Protein AF-A0A4V1IQ72-F1 (afdb_monomer)

Nearest PDB structures (foldseek):
  7u8g-assembly1_B  TM=9.379E-01  e=2.576E-06  Homo sapiens

Solvent-accessible surface area (backbone atoms only — not comparable to full-atom values): 5774 Å² total; per-residue (Å²): 135,78,42,58,70,56,21,44,53,36,32,38,54,15,14,52,39,19,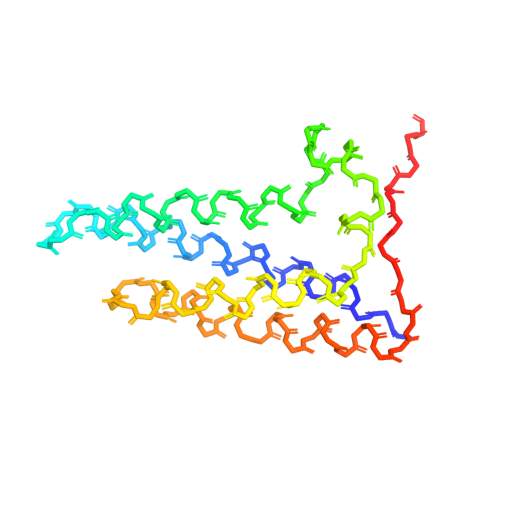26,56,18,9,60,59,31,51,80,43,92,66,36,66,61,9,55,50,31,31,53,47,11,52,48,46,35,41,67,64,43,87,40,72,80,52,59,69,51,51,72,61,67,28,35,32,60,55,52,19,52,52,40,57,56,49,31,64,68,27,62,80,39,81,62,17,34,67,17,24,55,40,29,49,56,18,24,52,36,27,43,52,22,37,74,71,68,54,68,66,73,80,81,76,86,124

pLDDT: mean 83.67, std 11.12, range [42.81, 93.75]

InterPro domains:
  IPR007732 Cytochrome b558 alpha-subunit [PF05038] (56-110)
  IPR007732 Cytochrome b558 alpha-subunit [PTHR15168] (56-111)

Secondary structure (DSSP, 8-state):
--SHHHHHHHHHHHHHHHHHHHHHHTTSS-HHHHHHHHHHHHHHHHHHTT-HHHHTTTHHHH-HHHHHHHHHHHHHHHTTSHHHHHHHHHHHHHHHHHHHHHHTT----PPP--

Organism: NCBI:txid388810

Structure (mmCIF, N/CA/C/O backbone):
data_AF-A0A4V1IQ72-F1
#
_entry.id   AF-A0A4V1IQ72-F1
#
loop_
_atom_site.group_PDB
_atom_site.id
_atom_site.type_symbol
_atom_site.label_atom_id
_atom_site.label_alt_id
_atom_site.label_comp_id
_atom_site.label_asym_id
_atom_site.label_entity_id
_atom_site.label_seq_id
_atom_site.pdbx_PDB_ins_code
_atom_site.Cartn_x
_atom_site.Cartn_y
_atom_site.Cartn_z
_atom_site.occupancy
_atom_site.B_iso_or_equiv
_atom_site.auth_seq_id
_atom_site.auth_comp_id
_atom_site.auth_asym_id
_atom_site.auth_atom_id
_atom_site.pdbx_PDB_model_num
ATOM 1 N N . PHE A 1 1 ? -3.064 -2.206 23.960 1.00 67.25 1 PHE A N 1
ATOM 2 C CA . PHE A 1 1 ? -1.869 -2.124 23.103 1.00 67.25 1 PHE A CA 1
ATOM 3 C C . PHE A 1 1 ? -2.422 -2.071 21.713 1.00 67.25 1 PHE A C 1
ATOM 5 O O . PHE A 1 1 ? -3.076 -3.033 21.326 1.00 67.25 1 PHE A O 1
ATOM 12 N N . ASP A 1 2 ? -2.230 -0.944 21.051 1.00 83.38 2 ASP A N 1
ATOM 13 C CA . ASP A 1 2 ? -2.908 -0.665 19.795 1.00 83.38 2 ASP A CA 1
ATOM 14 C C . ASP A 1 2 ? -1.957 -1.079 18.675 1.00 83.38 2 ASP A C 1
ATOM 16 O O . ASP A 1 2 ? -0.797 -0.658 18.641 1.00 83.38 2 ASP A O 1
ATOM 20 N N . TRP A 1 3 ? -2.414 -1.978 17.811 1.00 84.81 3 TRP A N 1
ATOM 21 C CA . TRP A 1 3 ? -1.611 -2.527 16.716 1.00 84.81 3 TRP A CA 1
ATOM 22 C C . TRP A 1 3 ? -1.687 -1.639 15.473 1.00 84.81 3 TRP A C 1
ATOM 24 O O . TRP A 1 3 ? -0.758 -1.626 14.663 1.00 84.81 3 TRP A O 1
ATOM 34 N N . GLU A 1 4 ? -2.764 -0.860 15.363 1.00 83.94 4 GLU A N 1
ATOM 35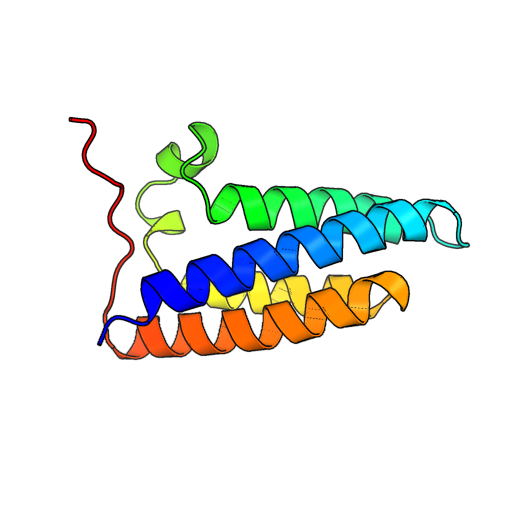 C CA . GLU A 1 4 ? -3.047 0.083 14.280 1.00 83.94 4 GLU A CA 1
ATOM 36 C C . GLU A 1 4 ? -1.893 1.059 13.962 1.00 83.94 4 GLU A C 1
ATOM 38 O O . GLU A 1 4 ? -1.469 1.091 12.801 1.00 83.94 4 GLU A O 1
ATOM 43 N N . PRO A 1 5 ? -1.285 1.782 14.928 1.00 87.38 5 PRO A N 1
ATOM 44 C CA . PRO A 1 5 ? -0.239 2.755 14.607 1.00 87.38 5 PRO A CA 1
ATOM 45 C C . PRO A 1 5 ? 1.024 2.091 14.054 1.00 87.38 5 PRO A C 1
ATOM 47 O O . PRO A 1 5 ? 1.703 2.637 13.181 1.00 87.38 5 PRO A O 1
ATOM 50 N N . TRP A 1 6 ? 1.335 0.895 14.559 1.00 87.69 6 TRP A N 1
ATOM 51 C CA . TRP A 1 6 ? 2.503 0.136 14.136 1.00 87.69 6 TRP A CA 1
ATOM 52 C C . TRP A 1 6 ? 2.311 -0.418 12.724 1.00 87.69 6 TRP A C 1
ATOM 54 O O . TRP A 1 6 ? 3.193 -0.258 11.878 1.00 87.69 6 TRP A O 1
ATOM 64 N N . ALA A 1 7 ? 1.133 -0.982 12.444 1.00 89.50 7 ALA A N 1
ATOM 65 C CA . ALA A 1 7 ? 0.764 -1.470 11.120 1.00 89.50 7 ALA A CA 1
ATOM 66 C C . ALA A 1 7 ? 0.808 -0.346 10.066 1.00 89.50 7 ALA A C 1
ATOM 68 O O . ALA A 1 7 ? 1.425 -0.527 9.014 1.00 89.50 7 ALA A O 1
ATOM 69 N N . ASN A 1 8 ? 0.281 0.844 10.390 1.00 88.50 8 ASN A N 1
ATOM 70 C CA . ASN A 1 8 ? 0.325 2.016 9.501 1.00 88.50 8 ASN A CA 1
ATOM 71 C C . ASN A 1 8 ? 1.760 2.404 9.138 1.00 88.50 8 ASN A C 1
ATOM 73 O O . ASN A 1 8 ? 2.070 2.674 7.975 1.00 88.50 8 ASN A O 1
ATOM 77 N N . GLN A 1 9 ? 2.664 2.433 10.118 1.00 89.75 9 GLN A N 1
ATOM 78 C CA . GLN A 1 9 ? 4.046 2.823 9.860 1.00 89.75 9 GLN A CA 1
ATOM 79 C C . GLN A 1 9 ? 4.797 1.774 9.034 1.00 89.75 9 GLN A C 1
ATOM 81 O O . GLN A 1 9 ? 5.572 2.130 8.144 1.00 89.75 9 GLN A O 1
ATOM 86 N N . GLN A 1 10 ? 4.539 0.488 9.276 1.00 91.19 10 GLN A N 1
ATOM 87 C CA . GLN A 1 10 ? 5.106 -0.589 8.468 1.00 91.19 10 GLN A CA 1
ATOM 88 C C . GLN A 1 10 ? 4.614 -0.552 7.022 1.00 91.19 10 GLN A C 1
ATOM 90 O O . GLN A 1 10 ? 5.435 -0.641 6.109 1.00 91.19 10 GLN A O 1
ATOM 95 N N . ALA A 1 11 ? 3.306 -0.385 6.808 1.00 91.19 11 ALA A N 1
ATOM 96 C CA . ALA A 1 11 ? 2.724 -0.299 5.473 1.00 91.19 11 ALA A CA 1
ATOM 97 C C . ALA A 1 11 ? 3.227 0.933 4.712 1.00 91.19 11 ALA A C 1
ATOM 99 O O . ALA A 1 11 ? 3.547 0.830 3.529 1.00 91.19 11 ALA A O 1
ATOM 100 N N . TYR A 1 12 ? 3.398 2.072 5.389 1.00 91.25 12 TYR A N 1
ATOM 101 C CA . TYR A 1 12 ? 3.971 3.273 4.782 1.00 91.25 12 TYR A CA 1
ATOM 102 C C . TYR A 1 12 ? 5.420 3.055 4.320 1.00 91.25 12 TYR A C 1
ATOM 104 O O . TYR A 1 12 ? 5.762 3.347 3.172 1.00 91.25 12 TYR A O 1
ATOM 112 N N . CYS A 1 13 ? 6.267 2.484 5.183 1.00 91.94 13 CYS A N 1
ATOM 113 C CA . CYS A 1 13 ? 7.642 2.140 4.822 1.00 91.94 13 CYS A CA 1
ATOM 114 C C . CYS A 1 13 ? 7.687 1.118 3.674 1.00 91.94 13 CYS A C 1
ATOM 116 O O . CYS A 1 13 ? 8.460 1.287 2.733 1.00 91.94 13 CYS A O 1
ATOM 118 N N . ALA A 1 14 ? 6.834 0.089 3.711 1.00 92.50 14 ALA A N 1
ATOM 119 C CA . ALA A 1 14 ? 6.728 -0.904 2.644 1.00 92.50 14 ALA A CA 1
ATOM 120 C C . ALA A 1 14 ? 6.307 -0.268 1.308 1.00 92.50 14 ALA A C 1
ATOM 122 O O . ALA A 1 14 ? 6.922 -0.543 0.280 1.00 92.50 14 ALA A O 1
ATOM 123 N N . GLY A 1 15 ? 5.323 0.637 1.324 1.00 91.69 15 GLY A N 1
ATOM 124 C CA . GLY A 1 15 ? 4.879 1.386 0.147 1.00 91.69 15 GLY A CA 1
ATOM 125 C C . GLY A 1 15 ? 5.995 2.225 -0.482 1.00 91.69 15 GLY A C 1
ATOM 126 O O . GLY A 1 15 ? 6.136 2.239 -1.705 1.00 91.69 15 GLY A O 1
ATOM 127 N N . PHE A 1 16 ? 6.854 2.844 0.334 1.00 92.50 16 PHE A N 1
ATOM 128 C CA . PHE A 1 16 ? 8.036 3.565 -0.150 1.00 92.50 16 PHE A CA 1
ATOM 129 C C . PHE A 1 16 ? 9.070 2.636 -0.813 1.00 92.50 16 PHE A C 1
ATOM 131 O O . PHE A 1 16 ? 9.593 2.947 -1.888 1.00 92.50 16 PHE A O 1
ATOM 138 N N . PHE A 1 17 ? 9.342 1.470 -0.221 1.00 93.06 17 PHE A N 1
ATOM 139 C CA . PHE A 1 17 ? 10.226 0.469 -0.832 1.00 93.06 17 PHE A CA 1
ATOM 140 C C . PHE A 1 17 ? 9.668 -0.077 -2.153 1.00 93.06 17 PHE A C 1
ATOM 142 O O . PHE A 1 17 ? 10.415 -0.244 -3.114 1.00 93.06 17 PHE A O 1
ATOM 149 N N . ILE A 1 18 ? 8.355 -0.307 -2.238 1.00 93.75 18 ILE A N 1
ATOM 150 C CA . ILE A 1 18 ? 7.698 -0.734 -3.482 1.00 93.75 18 ILE A CA 1
ATOM 151 C C . ILE A 1 18 ? 7.788 0.368 -4.548 1.00 93.75 18 ILE A C 1
ATOM 153 O O . ILE A 1 18 ? 8.109 0.073 -5.697 1.00 93.75 18 ILE A O 1
ATOM 157 N N . LEU A 1 19 ? 7.573 1.635 -4.176 1.00 93.31 19 LEU A N 1
ATOM 158 C CA . LEU A 1 19 ? 7.684 2.772 -5.093 1.00 93.31 19 LEU A CA 1
ATOM 159 C C . LEU A 1 19 ? 9.097 2.888 -5.681 1.00 93.31 19 LEU A C 1
ATOM 161 O O . LEU A 1 19 ? 9.267 2.950 -6.897 1.00 93.31 19 LEU A O 1
ATOM 165 N N . THR A 1 20 ? 10.113 2.906 -4.817 1.00 93.50 20 THR A N 1
ATOM 166 C CA . THR A 1 20 ? 11.521 3.005 -5.233 1.00 93.50 20 THR A CA 1
ATOM 167 C C . THR A 1 20 ? 11.952 1.808 -6.082 1.00 93.50 20 THR A C 1
ATOM 169 O O . THR A 1 20 ? 12.573 1.993 -7.130 1.00 93.50 20 THR A O 1
ATOM 172 N N . GLY A 1 21 ? 11.546 0.592 -5.703 1.00 90.31 21 GLY A N 1
ATOM 173 C CA . GLY A 1 21 ? 11.759 -0.618 -6.499 1.00 90.31 21 GLY A CA 1
ATOM 174 C C . GLY A 1 21 ? 11.044 -0.585 -7.855 1.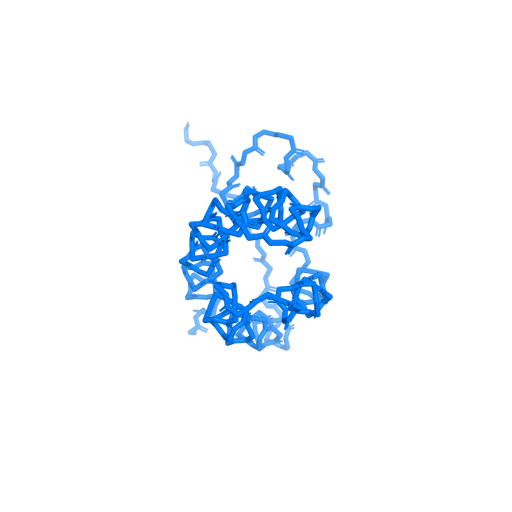00 90.31 21 GLY A C 1
ATOM 175 O O . GLY A 1 21 ? 11.597 -1.052 -8.850 1.00 90.31 21 GLY A O 1
ATOM 176 N N . GLY A 1 22 ? 9.854 0.019 -7.924 1.00 89.94 22 GLY A N 1
ATOM 177 C CA . GLY A 1 22 ? 9.095 0.227 -9.158 1.00 89.94 22 GLY A CA 1
ATOM 178 C C . GLY A 1 22 ? 9.793 1.179 -10.134 1.00 89.94 22 GLY A C 1
ATOM 179 O O . GLY A 1 22 ? 9.887 0.862 -11.318 1.00 89.94 22 GLY A O 1
ATOM 180 N N . ILE A 1 23 ? 10.362 2.287 -9.636 1.00 91.50 23 ILE A N 1
ATOM 181 C CA . ILE A 1 23 ? 11.166 3.231 -10.441 1.00 91.50 23 ILE A CA 1
ATOM 182 C C . ILE A 1 23 ? 12.367 2.517 -11.063 1.00 91.50 23 ILE A C 1
ATOM 184 O O . ILE A 1 23 ? 12.614 2.649 -12.260 1.00 91.50 23 ILE A O 1
ATOM 188 N N . ILE A 1 24 ? 13.089 1.722 -10.267 1.00 89.25 24 ILE A N 1
ATOM 189 C CA . ILE A 1 24 ? 14.218 0.923 -10.761 1.00 89.25 24 ILE A CA 1
ATOM 190 C C . ILE A 1 24 ? 1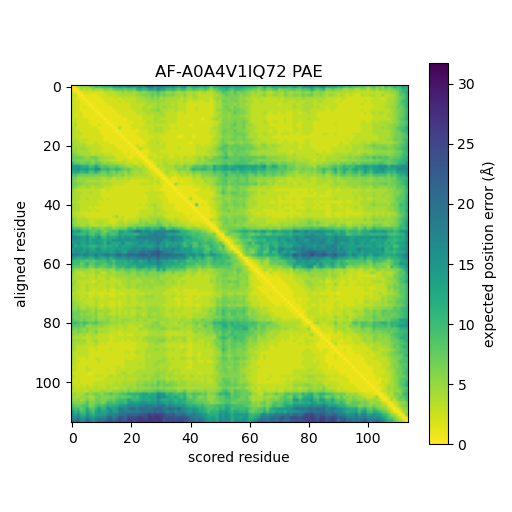3.727 -0.112 -11.784 1.00 89.25 24 ILE A C 1
ATOM 192 O O . ILE A 1 24 ? 14.355 -0.302 -12.823 1.00 89.25 24 ILE A O 1
ATOM 196 N N . GLY A 1 25 ? 12.570 -0.731 -11.539 1.00 86.31 25 GLY A N 1
ATOM 197 C CA . GLY A 1 25 ? 11.953 -1.717 -12.421 1.00 86.31 25 GLY A CA 1
ATOM 198 C C . GLY A 1 25 ? 11.604 -1.206 -13.823 1.00 86.31 25 GLY A C 1
ATOM 199 O O . GLY A 1 25 ? 11.553 -2.010 -14.751 1.00 86.31 25 GLY A O 1
ATOM 200 N N . CYS A 1 26 ? 11.438 0.106 -14.014 1.00 87.81 26 CYS A N 1
ATOM 201 C CA . CYS A 1 26 ? 11.215 0.701 -15.335 1.00 87.81 26 CYS A CA 1
ATOM 202 C C . CYS A 1 26 ? 12.434 0.603 -16.269 1.00 87.81 26 CYS A C 1
ATOM 204 O O . CYS A 1 26 ? 12.278 0.734 -17.482 1.00 87.81 26 CYS A O 1
ATOM 206 N N . PHE A 1 27 ? 13.635 0.366 -15.739 1.00 86.69 27 PHE A N 1
ATOM 207 C CA . PHE A 1 27 ? 14.860 0.226 -16.536 1.00 86.69 27 PHE A CA 1
ATOM 208 C C . PHE A 1 27 ? 15.154 -1.223 -16.965 1.00 86.69 27 PHE A C 1
ATOM 210 O O . PHE A 1 27 ? 16.108 -1.457 -17.703 1.00 86.69 27 PHE A O 1
ATOM 217 N N . TYR A 1 28 ? 14.340 -2.191 -16.531 1.00 81.44 28 TYR A N 1
ATOM 218 C CA . TYR A 1 28 ? 14.501 -3.618 -16.827 1.00 81.44 28 TYR A CA 1
ATOM 219 C C . TYR A 1 28 ? 13.462 -4.112 -17.852 1.00 81.44 28 TYR A C 1
ATOM 221 O O . TYR A 1 28 ? 12.418 -3.476 -18.035 1.00 81.44 28 TYR A O 1
ATOM 229 N N . PRO A 1 29 ? 13.713 -5.249 -18.537 1.00 79.19 29 PRO A N 1
ATOM 230 C CA . PRO A 1 29 ? 12.706 -5.888 -19.384 1.00 79.19 29 PRO A CA 1
ATOM 231 C C . PRO A 1 29 ? 11.417 -6.158 -18.589 1.00 79.19 29 PRO A C 1
ATOM 233 O O . PRO A 1 29 ? 11.473 -6.509 -17.414 1.00 79.19 29 PRO A O 1
ATOM 236 N N . ASN A 1 30 ? 10.257 -6.002 -19.239 1.00 82.06 30 ASN A N 1
ATOM 237 C CA . ASN A 1 30 ? 8.915 -6.011 -18.626 1.00 82.06 30 ASN A CA 1
ATOM 238 C C . ASN A 1 30 ? 8.577 -4.772 -17.768 1.00 82.06 30 ASN A C 1
ATOM 240 O O . ASN A 1 30 ? 8.035 -4.874 -16.667 1.00 82.06 30 ASN A O 1
ATOM 244 N N . GLN A 1 31 ? 8.808 -3.583 -18.332 1.00 84.56 31 GLN A N 1
ATOM 245 C CA . GLN A 1 31 ? 8.551 -2.269 -17.714 1.00 84.56 31 GLN A CA 1
ATOM 246 C C . GLN A 1 31 ? 7.119 -2.077 -17.183 1.00 84.56 31 GLN A C 1
ATOM 248 O O . GLN A 1 31 ? 6.901 -1.274 -16.278 1.00 84.56 31 GLN A O 1
ATOM 253 N N . ILE A 1 32 ? 6.144 -2.828 -17.709 1.00 88.62 32 ILE A N 1
ATOM 254 C CA . ILE A 1 32 ? 4.745 -2.816 -17.257 1.00 88.62 32 ILE A CA 1
ATOM 255 C C . ILE A 1 32 ? 4.663 -3.087 -15.750 1.00 88.62 32 ILE A C 1
ATOM 257 O O . ILE A 1 32 ? 3.984 -2.353 -15.036 1.00 88.62 32 ILE A O 1
ATOM 261 N N . PHE A 1 33 ? 5.403 -4.078 -15.241 1.00 86.56 33 PHE A N 1
ATOM 262 C CA . PHE A 1 33 ? 5.417 -4.374 -13.807 1.00 86.56 33 PHE A CA 1
ATOM 263 C C . PHE A 1 33 ? 6.052 -3.242 -12.993 1.00 86.56 33 PHE A C 1
ATOM 265 O O . PHE A 1 33 ? 5.617 -2.986 -11.873 1.00 86.56 33 PHE A O 1
ATOM 272 N N . GLY A 1 34 ? 7.030 -2.523 -13.552 1.00 87.69 34 GLY A N 1
ATOM 273 C CA . GLY A 1 34 ? 7.594 -1.316 -12.941 1.00 87.69 34 GLY A CA 1
ATOM 274 C C . GLY A 1 34 ? 6.531 -0.235 -12.741 1.00 87.69 34 GLY A C 1
ATOM 275 O O . GL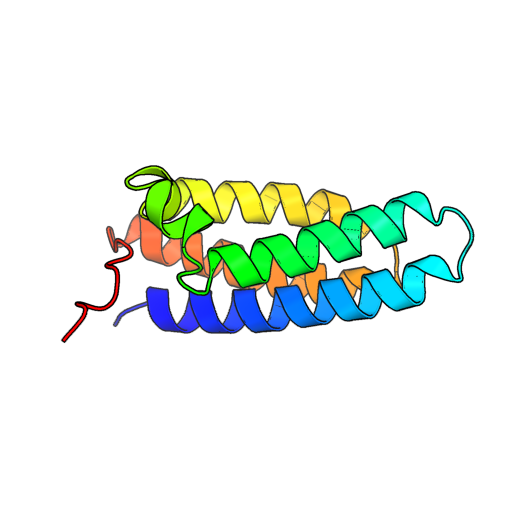Y A 1 34 ? 6.306 0.208 -11.615 1.00 87.69 34 GLY A O 1
ATOM 276 N N . PHE A 1 35 ? 5.795 0.114 -13.801 1.00 90.25 35 PHE A N 1
ATOM 277 C CA . PHE A 1 35 ? 4.716 1.107 -13.729 1.00 90.25 35 PHE A CA 1
ATOM 278 C C . PHE A 1 35 ? 3.581 0.693 -12.784 1.00 90.25 35 PHE A C 1
ATOM 280 O O . PHE A 1 35 ? 3.097 1.518 -12.007 1.00 90.25 35 PHE A O 1
ATOM 287 N N . VAL A 1 36 ? 3.190 -0.586 -12.799 1.00 91.69 36 VAL A N 1
ATOM 288 C CA . VAL A 1 36 ? 2.182 -1.128 -11.874 1.00 91.69 36 VAL A CA 1
ATOM 289 C C . VAL A 1 36 ? 2.640 -0.980 -10.423 1.00 91.69 36 VAL A C 1
ATOM 291 O O . VAL A 1 36 ? 1.867 -0.512 -9.591 1.00 91.69 36 VAL A O 1
ATOM 294 N N . ASN A 1 37 ? 3.898 -1.306 -10.114 1.00 91.19 37 ASN A N 1
ATOM 295 C CA . ASN A 1 37 ? 4.430 -1.193 -8.756 1.00 91.19 37 ASN A CA 1
ATOM 296 C C . ASN A 1 37 ? 4.609 0.263 -8.297 1.00 91.19 37 ASN A C 1
ATOM 298 O O . ASN A 1 37 ? 4.390 0.552 -7.124 1.00 91.19 37 ASN A O 1
ATOM 302 N N . ILE A 1 38 ? 4.921 1.202 -9.198 1.00 92.69 38 ILE A N 1
ATOM 303 C CA . ILE A 1 38 ? 4.908 2.642 -8.877 1.00 92.69 38 ILE A CA 1
ATOM 304 C C . ILE A 1 38 ? 3.504 3.071 -8.439 1.00 92.69 38 ILE A C 1
ATOM 306 O O . ILE A 1 38 ? 3.343 3.672 -7.375 1.00 92.69 38 ILE A O 1
ATOM 310 N N . GLY A 1 39 ? 2.485 2.728 -9.236 1.00 92.19 39 GLY A N 1
ATOM 311 C CA . GLY A 1 39 ? 1.090 3.018 -8.907 1.00 92.19 39 GLY A CA 1
ATOM 312 C C . GLY A 1 39 ? 0.661 2.365 -7.593 1.00 92.19 39 GLY A C 1
ATOM 313 O O . GLY A 1 39 ? 0.048 3.015 -6.751 1.00 92.19 39 GLY A O 1
ATOM 314 N N . LEU A 1 40 ? 1.052 1.107 -7.382 1.00 91.25 40 LEU A N 1
ATOM 315 C CA . LEU A 1 40 ? 0.752 0.349 -6.172 1.00 91.25 40 LEU A CA 1
ATOM 316 C C . LEU A 1 40 ? 1.416 0.948 -4.924 1.00 91.25 40 LEU A C 1
ATOM 318 O O . LEU A 1 40 ? 0.756 1.094 -3.901 1.00 91.25 40 LEU A O 1
ATOM 322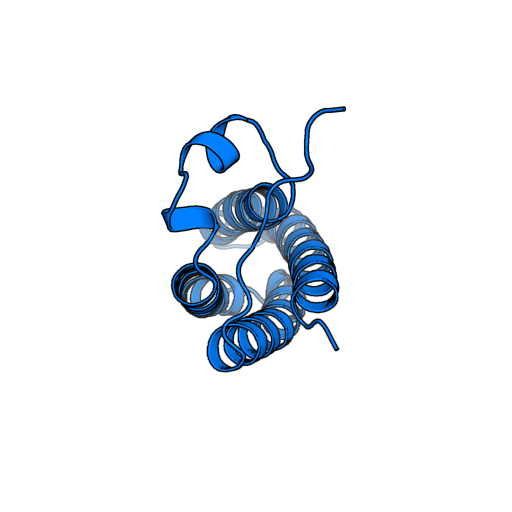 N N . GLY A 1 41 ? 2.689 1.343 -5.005 1.00 90.56 41 GLY A N 1
ATOM 323 C CA . GLY A 1 41 ? 3.413 1.972 -3.897 1.00 90.56 41 GLY A CA 1
ATOM 324 C C . GLY A 1 41 ? 2.804 3.315 -3.489 1.00 90.56 41 GLY A C 1
ATOM 325 O O . GLY A 1 41 ? 2.591 3.563 -2.301 1.00 90.56 41 GLY A O 1
ATOM 326 N N . LEU A 1 42 ? 2.446 4.157 -4.467 1.00 90.94 42 LEU A N 1
ATOM 327 C CA . LEU A 1 42 ? 1.728 5.413 -4.215 1.00 90.94 42 LEU A CA 1
ATOM 328 C C . LEU A 1 42 ? 0.350 5.168 -3.599 1.00 90.94 42 LEU A C 1
ATOM 330 O O . LEU A 1 42 ? -0.039 5.868 -2.666 1.00 90.94 42 LEU A O 1
ATOM 334 N N . LEU A 1 43 ? -0.371 4.168 -4.102 1.00 89.12 43 LEU A N 1
ATOM 335 C CA . LEU A 1 43 ? -1.686 3.810 -3.598 1.00 89.12 43 LEU A CA 1
ATOM 336 C C . LEU A 1 43 ? -1.606 3.309 -2.151 1.00 89.12 43 LEU A C 1
ATOM 338 O O . LEU A 1 43 ? -2.353 3.811 -1.323 1.00 89.12 43 LEU A O 1
ATOM 342 N N . ILE A 1 44 ? -0.676 2.413 -1.805 1.00 89.81 44 ILE A N 1
ATOM 343 C CA . ILE A 1 44 ? -0.490 1.930 -0.422 1.00 89.81 44 ILE A CA 1
ATOM 344 C C . ILE A 1 44 ? -0.181 3.098 0.524 1.00 89.81 44 ILE A C 1
ATOM 346 O O . ILE A 1 44 ? -0.838 3.254 1.551 1.00 89.81 44 ILE A O 1
ATOM 350 N N . MET A 1 45 ? 0.761 3.974 0.160 1.00 88.25 45 MET A N 1
ATOM 351 C CA . MET A 1 45 ? 1.066 5.157 0.976 1.00 88.25 45 MET A CA 1
ATOM 352 C C . MET A 1 45 ? -0.136 6.102 1.106 1.00 88.25 45 MET A C 1
ATOM 354 O O . MET A 1 45 ? -0.333 6.713 2.159 1.00 88.25 45 MET A O 1
ATOM 358 N N . GLY A 1 46 ? -0.947 6.213 0.051 1.00 83.94 46 GLY A N 1
ATOM 359 C CA . GLY A 1 46 ? -2.152 7.029 0.046 1.00 83.94 46 GLY A CA 1
ATOM 360 C C . GLY A 1 46 ? -3.341 6.432 0.783 1.00 83.94 46 GLY A C 1
ATOM 361 O O . GLY A 1 46 ? -4.179 7.187 1.263 1.00 83.94 46 GLY A O 1
ATOM 362 N N . PHE A 1 47 ? -3.393 5.113 0.937 1.00 80.88 47 PHE A N 1
ATOM 363 C CA . PHE A 1 47 ? -4.337 4.471 1.838 1.00 80.88 47 PHE A CA 1
ATOM 364 C C . PHE A 1 47 ? -3.966 4.732 3.297 1.00 80.88 47 PHE A C 1
ATOM 366 O O . PHE A 1 47 ? -4.876 4.906 4.103 1.00 80.88 47 PHE A O 1
ATOM 373 N N . GLU A 1 48 ? -2.674 4.802 3.641 1.00 81.06 48 GLU A N 1
ATOM 374 C CA . GLU A 1 48 ? -2.228 4.996 5.029 1.00 81.06 48 GLU A CA 1
ATOM 375 C C . GLU A 1 48 ? -2.328 6.426 5.555 1.00 81.06 48 GLU A C 1
ATOM 377 O O . GLU A 1 48 ? -2.657 6.644 6.724 1.00 81.06 48 GLU A O 1
ATOM 382 N N . LYS A 1 49 ? -2.057 7.428 4.717 1.00 72.06 49 LYS A N 1
ATOM 383 C CA . LYS A 1 49 ? -2.297 8.825 5.089 1.00 72.06 49 LYS A CA 1
ATOM 384 C C . LYS A 1 49 ? -3.706 9.240 4.673 1.00 72.06 49 LYS A C 1
ATOM 386 O O . LYS A 1 49 ? -4.149 8.861 3.598 1.00 72.06 49 LYS A O 1
ATOM 391 N N . PRO A 1 50 ? -4.410 10.063 5.468 1.00 64.38 50 PRO A N 1
ATOM 392 C CA . PRO A 1 50 ? -5.727 10.559 5.090 1.00 64.38 50 PRO A CA 1
ATOM 393 C C . PRO A 1 50 ? -5.606 11.574 3.939 1.00 64.38 50 PRO A C 1
ATOM 395 O O . PRO A 1 50 ? -5.610 12.783 4.164 1.00 64.38 50 PRO A O 1
ATOM 398 N N . ILE A 1 51 ? -5.469 11.096 2.697 1.00 68.00 51 ILE A N 1
ATOM 399 C CA . ILE A 1 51 ? -5.579 11.940 1.503 1.00 68.00 51 ILE A CA 1
ATOM 400 C C . ILE A 1 51 ? -7.079 12.090 1.187 1.00 68.00 51 ILE A C 1
ATOM 402 O O . ILE A 1 51 ? -7.788 11.079 1.185 1.00 68.00 51 ILE A O 1
ATOM 406 N N . PRO A 1 52 ? -7.586 13.306 0.894 1.00 59.50 52 PRO A N 1
ATOM 407 C CA . PRO A 1 52 ? -9.005 13.593 0.648 1.00 59.50 52 PRO A CA 1
ATOM 408 C C . PRO A 1 52 ? -9.812 12.553 -0.161 1.00 59.50 52 PRO A C 1
ATOM 410 O O . PRO A 1 52 ? -10.911 12.214 0.286 1.00 59.50 52 PRO A O 1
ATOM 413 N N . PRO A 1 53 ? -9.324 11.999 -1.293 1.00 63.16 53 PRO A N 1
ATOM 414 C CA . PRO A 1 53 ? -10.076 10.990 -2.041 1.00 63.16 53 PRO A CA 1
ATOM 415 C C . PRO A 1 53 ? -10.255 9.661 -1.288 1.00 63.16 53 PRO A C 1
ATOM 417 O O . PRO A 1 53 ? -11.304 9.037 -1.418 1.00 63.16 53 PRO A O 1
ATOM 420 N N . PHE A 1 54 ? -9.292 9.241 -0.460 1.00 60.44 54 PHE A N 1
ATOM 421 C CA . PHE A 1 54 ? -9.373 7.981 0.291 1.00 60.44 54 PHE A CA 1
ATOM 422 C C . PHE A 1 54 ? -10.147 8.122 1.602 1.00 60.44 54 PHE A C 1
ATOM 424 O O . PHE A 1 54 ? -10.814 7.184 2.022 1.00 60.44 54 PHE A O 1
ATOM 431 N N . THR A 1 55 ? -10.158 9.312 2.207 1.00 60.50 55 THR A N 1
ATOM 432 C CA . THR A 1 55 ? -11.020 9.595 3.367 1.00 60.50 55 THR A CA 1
ATOM 433 C C . THR A 1 55 ? -12.510 9.639 3.025 1.00 60.50 55 THR A C 1
ATOM 435 O O . THR A 1 55 ? -13.343 9.482 3.913 1.00 60.50 55 THR A O 1
ATOM 438 N N . LEU A 1 56 ? -12.859 9.838 1.748 1.00 58.56 56 LEU A N 1
ATOM 439 C CA . LEU A 1 56 ? -14.249 9.845 1.285 1.00 58.56 56 LEU A CA 1
ATOM 440 C C . LEU A 1 56 ? -14.832 8.428 1.138 1.00 58.56 56 LEU A C 1
ATOM 442 O O . LEU A 1 56 ? -16.049 8.268 1.138 1.00 58.56 56 LEU A O 1
ATOM 446 N N . LEU A 1 57 ? -13.977 7.398 1.056 1.00 62.88 57 LEU A N 1
ATOM 447 C CA . LEU A 1 57 ? -14.384 5.988 0.965 1.00 62.88 57 LEU A CA 1
ATOM 448 C C . LEU A 1 57 ? -14.934 5.425 2.291 1.00 62.88 57 LEU A C 1
ATOM 450 O O . LEU A 1 57 ? -15.363 4.271 2.334 1.00 62.88 57 LEU A O 1
ATOM 454 N N . GLY A 1 58 ? -14.972 6.242 3.352 1.00 64.94 58 GLY A N 1
ATOM 455 C CA . GLY A 1 58 ? -15.740 6.016 4.576 1.00 64.94 58 GLY A CA 1
ATOM 456 C C . GLY A 1 58 ? -15.543 4.617 5.190 1.00 64.94 58 GLY A C 1
ATOM 457 O O . GLY A 1 58 ? -14.466 4.353 5.723 1.00 64.94 58 GLY A O 1
ATOM 458 N N . PRO A 1 59 ? -16.539 3.705 5.135 1.00 61.31 59 PRO A N 1
ATOM 459 C CA . PRO A 1 59 ? -16.476 2.400 5.811 1.00 61.31 59 PRO A CA 1
ATOM 460 C C . PRO A 1 59 ? -15.392 1.459 5.269 1.00 61.31 59 PRO A C 1
ATOM 462 O O . PRO A 1 59 ? -14.909 0.584 5.985 1.00 61.31 59 PRO A O 1
ATOM 465 N N . LEU A 1 60 ? -15.020 1.618 3.996 1.00 63.12 60 LEU A N 1
ATOM 466 C CA . LEU A 1 60 ? -14.099 0.715 3.305 1.00 63.12 60 LEU A CA 1
ATOM 467 C C . LEU A 1 60 ? -12.645 0.923 3.741 1.00 63.12 60 LEU A C 1
ATOM 469 O O . LEU A 1 60 ? -11.901 -0.047 3.856 1.00 63.12 60 LEU A O 1
ATOM 473 N N . SER A 1 61 ? -12.246 2.166 4.033 1.00 64.50 61 SER A N 1
ATOM 474 C CA . SER A 1 61 ? -10.910 2.465 4.567 1.00 64.50 61 SER A CA 1
ATOM 475 C C . SER A 1 61 ? -10.798 2.205 6.069 1.00 64.50 61 SER A C 1
ATOM 477 O O . SER A 1 61 ? -9.695 1.961 6.551 1.00 64.50 61 SER A O 1
ATOM 479 N N . SER A 1 62 ? -11.919 2.250 6.802 1.00 70.50 62 SER A N 1
ATOM 480 C CA . SER A 1 62 ? -11.944 1.998 8.249 1.00 70.50 62 SER A CA 1
ATOM 481 C C . SER A 1 62 ? -11.845 0.517 8.620 1.00 70.50 62 SER A C 1
ATOM 483 O O . SER A 1 62 ? -11.425 0.204 9.733 1.00 70.50 62 SER A O 1
ATOM 485 N N . ASN A 1 63 ? -12.190 -0.394 7.703 1.00 83.00 63 ASN A N 1
ATOM 486 C CA . ASN A 1 63 ? -12.159 -1.830 7.962 1.00 83.00 63 ASN A CA 1
ATOM 487 C C . ASN A 1 63 ? -10.764 -2.439 7.712 1.00 83.00 63 ASN A C 1
ATOM 489 O O . ASN A 1 63 ? -10.300 -2.550 6.572 1.00 83.00 63 ASN A O 1
ATOM 493 N N . PHE A 1 64 ? -10.119 -2.914 8.780 1.00 83.88 64 PHE A N 1
ATOM 494 C CA . PHE A 1 64 ? -8.796 -3.537 8.696 1.00 83.88 64 PHE A CA 1
ATOM 495 C C . PHE A 1 64 ? -8.769 -4.890 7.985 1.00 83.88 64 PHE A C 1
ATOM 497 O O . PHE A 1 64 ? -7.739 -5.226 7.402 1.00 83.88 64 PHE A O 1
ATOM 504 N N . TYR A 1 65 ? -9.878 -5.637 7.946 1.00 84.56 65 TYR A N 1
ATOM 505 C CA . TYR A 1 65 ? -9.945 -6.877 7.163 1.00 84.56 65 TYR A CA 1
ATOM 506 C C . TYR A 1 65 ? -9.785 -6.595 5.671 1.00 84.56 65 TYR A C 1
ATOM 508 O O . TYR A 1 65 ? -9.044 -7.294 4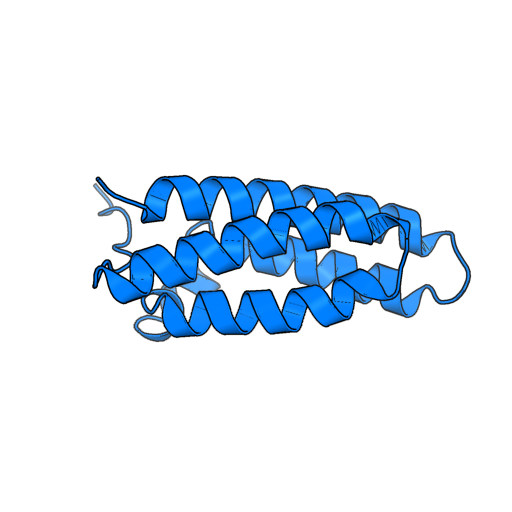.980 1.00 84.56 65 TYR A O 1
ATOM 516 N N . PHE A 1 66 ? -10.437 -5.537 5.184 1.00 85.69 66 PHE A N 1
ATOM 517 C CA . PHE A 1 66 ? -10.345 -5.144 3.784 1.00 85.69 66 PHE A CA 1
ATOM 518 C C . PHE A 1 66 ? -8.936 -4.657 3.430 1.00 85.69 66 PHE A C 1
ATOM 520 O O . PHE A 1 66 ? -8.366 -5.113 2.440 1.00 85.69 66 PHE A O 1
ATOM 527 N N . ARG A 1 67 ? -8.339 -3.798 4.270 1.00 87.00 67 ARG A N 1
ATOM 528 C CA . ARG A 1 67 ? -6.945 -3.347 4.104 1.00 87.00 67 ARG A CA 1
ATOM 529 C C . ARG A 1 67 ? -5.959 -4.516 4.093 1.00 87.00 67 ARG A C 1
ATOM 531 O O . ARG A 1 67 ? -5.146 -4.611 3.182 1.00 87.00 67 ARG A O 1
ATOM 538 N N . SER A 1 68 ? -6.059 -5.429 5.061 1.00 87.62 68 SER A N 1
ATOM 539 C CA . SER A 1 68 ? -5.180 -6.601 5.139 1.00 87.62 68 SER A CA 1
ATOM 540 C C . SER A 1 68 ? -5.307 -7.480 3.891 1.00 87.62 68 SER A C 1
ATOM 542 O O . SER A 1 68 ? -4.299 -7.816 3.273 1.00 87.62 68 SER A O 1
ATOM 544 N N . PHE A 1 69 ? -6.535 -7.777 3.449 1.00 90.69 69 PHE A N 1
ATOM 545 C CA . PHE A 1 69 ? -6.775 -8.535 2.218 1.00 90.69 69 PHE A CA 1
ATOM 546 C C . PHE A 1 69 ? -6.199 -7.834 0.981 1.00 90.69 69 PHE A C 1
ATOM 548 O O . PHE A 1 69 ? -5.517 -8.466 0.174 1.00 90.69 69 PHE A O 1
ATOM 555 N N . PHE A 1 70 ? -6.413 -6.522 0.855 1.00 90.62 70 PHE A N 1
ATOM 556 C CA . PHE A 1 70 ? -5.843 -5.722 -0.225 1.00 90.62 70 PHE A CA 1
ATOM 557 C C . PHE A 1 70 ? -4.310 -5.802 -0.243 1.00 90.62 70 PHE A C 1
ATOM 559 O O . PHE A 1 70 ? -3.716 -6.013 -1.301 1.00 90.62 70 PHE A O 1
ATOM 566 N N . TYR A 1 71 ? -3.664 -5.721 0.923 1.00 91.81 71 TYR A N 1
ATOM 567 C CA . TYR A 1 71 ? -2.216 -5.879 1.035 1.00 91.81 71 TYR A CA 1
ATOM 568 C C . TYR A 1 71 ? -1.749 -7.291 0.676 1.00 91.81 71 TYR A C 1
ATOM 570 O O . TYR A 1 71 ? -0.756 -7.421 -0.034 1.00 91.81 71 TYR A O 1
ATOM 578 N N . PHE A 1 72 ? -2.485 -8.344 1.038 1.00 91.19 72 PHE A N 1
ATOM 579 C CA . PHE A 1 72 ? -2.166 -9.705 0.592 1.00 91.19 72 PHE A CA 1
ATOM 580 C C . PHE A 1 72 ? -2.221 -9.872 -0.931 1.00 91.19 72 PHE A C 1
ATOM 582 O O . PHE A 1 72 ? -1.344 -10.515 -1.509 1.00 91.19 72 PHE A O 1
ATOM 589 N N . VAL A 1 73 ? -3.196 -9.251 -1.598 1.00 91.69 73 VAL A N 1
ATOM 590 C CA . VAL A 1 73 ? -3.269 -9.239 -3.069 1.00 91.69 73 VAL A CA 1
ATOM 591 C C . VAL A 1 73 ? -2.120 -8.420 -3.669 1.00 91.69 73 VAL A C 1
ATOM 593 O O . VAL A 1 73 ? -1.492 -8.848 -4.638 1.00 91.69 73 VAL A O 1
ATOM 596 N N . ALA A 1 74 ? -1.794 -7.273 -3.071 1.00 90.00 74 ALA A N 1
ATOM 597 C CA . ALA A 1 74 ? -0.691 -6.417 -3.500 1.00 90.00 74 ALA A CA 1
ATOM 598 C C . ALA A 1 74 ? 0.672 -7.128 -3.421 1.00 90.00 74 ALA A C 1
ATOM 600 O O . ALA A 1 74 ? 1.504 -6.950 -4.310 1.00 90.00 74 ALA A O 1
ATOM 601 N N . ILE A 1 75 ? 0.885 -7.992 -2.420 1.00 92.00 75 ILE A N 1
ATOM 602 C CA . ILE A 1 75 ? 2.110 -8.797 -2.301 1.00 92.00 75 ILE A CA 1
ATOM 603 C C . ILE A 1 75 ? 2.327 -9.639 -3.560 1.00 92.00 75 ILE A C 1
ATOM 605 O O . ILE A 1 75 ? 3.431 -9.627 -4.102 1.00 92.00 75 ILE A O 1
ATOM 609 N N . ALA A 1 76 ? 1.288 -10.301 -4.081 1.00 89.81 76 ALA A N 1
ATOM 610 C CA . ALA A 1 76 ? 1.409 -11.114 -5.291 1.00 89.81 76 ALA A CA 1
ATOM 611 C C . ALA A 1 76 ? 1.940 -10.297 -6.483 1.00 89.81 76 ALA A C 1
ATOM 613 O O . ALA A 1 76 ? 2.826 -10.763 -7.194 1.00 89.81 76 ALA A O 1
ATOM 614 N N . ALA A 1 77 ? 1.479 -9.052 -6.652 1.00 85.75 77 ALA A N 1
ATOM 615 C CA . ALA A 1 77 ? 1.960 -8.159 -7.709 1.00 85.75 77 ALA A CA 1
ATOM 616 C C . ALA A 1 77 ? 3.432 -7.740 -7.520 1.00 85.75 77 ALA A C 1
ATOM 618 O O . ALA A 1 77 ? 4.178 -7.634 -8.496 1.00 85.75 77 ALA A O 1
ATOM 619 N N . THR A 1 78 ? 3.877 -7.550 -6.274 1.00 86.12 78 THR A N 1
ATOM 620 C CA . THR A 1 78 ? 5.263 -7.148 -5.965 1.00 86.12 78 THR A CA 1
ATOM 621 C C . THR A 1 78 ? 6.291 -8.274 -6.117 1.00 86.12 78 THR A C 1
ATOM 623 O O . THR A 1 78 ? 7.483 -7.991 -6.239 1.00 86.12 78 THR A O 1
ATOM 626 N N . MET A 1 79 ? 5.863 -9.542 -6.131 1.00 87.81 79 MET A N 1
ATOM 627 C CA . MET A 1 79 ? 6.766 -10.703 -6.179 1.00 87.81 79 MET A CA 1
ATOM 628 C C . MET A 1 79 ? 7.280 -11.035 -7.587 1.00 87.81 79 MET A C 1
ATOM 630 O O . MET A 1 79 ? 8.241 -11.788 -7.718 1.00 87.81 79 MET A O 1
ATOM 634 N N . PHE A 1 80 ? 6.692 -10.463 -8.641 1.00 85.00 80 PHE A N 1
ATOM 635 C CA . PHE A 1 80 ? 7.122 -10.715 -10.022 1.00 85.00 80 PHE A CA 1
ATOM 636 C C . PHE A 1 80 ? 8.438 -10.017 -10.403 1.00 85.00 80 PHE A C 1
ATOM 638 O O . PHE A 1 80 ? 9.058 -10.395 -11.394 1.00 85.00 80 PHE A O 1
ATOM 645 N N . GLN A 1 81 ? 8.883 -9.021 -9.629 1.00 83.62 81 GLN A N 1
ATOM 646 C CA . GLN A 1 81 ? 10.069 -8.217 -9.926 1.00 83.62 81 GLN A CA 1
ATOM 647 C C . GLN A 1 81 ? 11.021 -8.207 -8.721 1.00 83.62 81 GLN A C 1
ATOM 649 O O . GLN A 1 81 ? 10.645 -7.786 -7.628 1.00 83.62 81 GLN A O 1
ATOM 654 N N . ALA A 1 82 ? 12.282 -8.608 -8.922 1.00 84.81 82 ALA A N 1
ATOM 655 C CA . ALA A 1 82 ? 13.275 -8.715 -7.842 1.00 84.81 82 ALA A CA 1
ATOM 656 C C . ALA A 1 82 ? 13.449 -7.407 -7.043 1.00 84.81 82 ALA A C 1
ATOM 658 O O . ALA A 1 82 ? 13.559 -7.429 -5.818 1.00 84.81 82 ALA A O 1
ATOM 659 N N . CYS A 1 83 ? 13.401 -6.256 -7.724 1.00 85.38 83 CYS A N 1
ATOM 660 C CA . CYS A 1 83 ? 13.560 -4.933 -7.114 1.00 85.38 83 CYS A CA 1
ATOM 661 C C . CYS A 1 83 ? 12.442 -4.564 -6.122 1.00 85.38 83 CYS A C 1
ATOM 663 O O . CYS A 1 83 ? 12.649 -3.687 -5.288 1.00 85.38 83 CYS A O 1
ATOM 665 N N . THR A 1 84 ? 11.272 -5.207 -6.193 1.00 88.38 84 THR A N 1
ATOM 666 C CA . THR A 1 84 ? 10.119 -4.930 -5.318 1.00 88.38 84 THR A CA 1
ATOM 667 C C . THR A 1 84 ? 9.886 -6.009 -4.261 1.00 88.38 84 THR A C 1
ATOM 669 O O . THR A 1 84 ? 9.067 -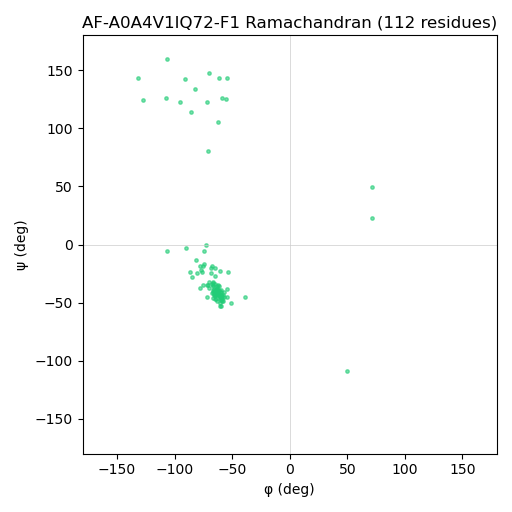5.802 -3.366 1.00 88.38 84 THR A O 1
ATOM 672 N N . MET A 1 85 ? 10.635 -7.120 -4.291 1.00 91.00 85 MET A N 1
ATOM 673 C CA . MET A 1 85 ? 10.461 -8.242 -3.355 1.00 91.00 85 MET A CA 1
ATOM 674 C C . MET A 1 85 ? 10.680 -7.833 -1.895 1.00 91.00 85 MET A C 1
ATOM 676 O O . MET A 1 85 ? 9.899 -8.221 -1.030 1.00 91.00 85 MET A O 1
ATOM 680 N N . THR A 1 86 ? 11.691 -7.003 -1.611 1.00 90.88 86 THR A N 1
ATOM 681 C CA . THR A 1 86 ? 11.938 -6.492 -0.251 1.00 90.88 86 THR A CA 1
ATOM 682 C C . THR A 1 86 ? 10.738 -5.699 0.267 1.00 90.88 86 THR A C 1
ATOM 684 O O . THR A 1 86 ? 10.287 -5.923 1.387 1.00 90.88 86 THR A O 1
ATOM 687 N N . GLY A 1 87 ? 10.169 -4.827 -0.572 1.00 89.25 87 GLY A N 1
ATOM 688 C CA . GLY A 1 87 ? 8.957 -4.079 -0.244 1.00 89.25 87 GLY A CA 1
ATOM 689 C C . GLY A 1 87 ? 7.745 -4.990 -0.023 1.00 89.25 87 GLY A C 1
ATOM 690 O O . GLY A 1 87 ? 6.998 -4.783 0.929 1.00 89.25 87 GLY A O 1
ATOM 691 N N . GLY A 1 88 ? 7.600 -6.045 -0.831 1.00 91.75 88 GLY A N 1
ATOM 692 C CA . GLY A 1 88 ? 6.563 -7.069 -0.670 1.00 91.75 88 GLY A CA 1
ATOM 693 C C . GLY A 1 88 ? 6.672 -7.862 0.638 1.00 91.75 88 GLY A C 1
ATOM 694 O O . GLY A 1 88 ? 5.664 -8.101 1.298 1.00 91.75 88 GLY A O 1
ATOM 695 N N . LEU A 1 89 ? 7.885 -8.218 1.072 1.00 92.50 89 LEU A N 1
ATOM 696 C CA . LEU A 1 89 ? 8.114 -8.877 2.366 1.00 92.50 89 LEU A CA 1
ATOM 697 C C . LEU A 1 89 ? 7.796 -7.949 3.546 1.00 92.50 89 LEU A C 1
ATOM 699 O O . LEU A 1 89 ? 7.172 -8.370 4.518 1.00 92.50 89 LEU A O 1
ATOM 703 N N . CYS A 1 90 ? 8.167 -6.670 3.455 1.00 91.19 90 CYS A N 1
ATOM 704 C CA . CYS A 1 90 ? 7.769 -5.679 4.455 1.00 91.19 90 CYS A CA 1
ATOM 705 C C . CYS A 1 90 ? 6.243 -5.497 4.491 1.00 91.19 90 CYS A C 1
ATOM 707 O O . CYS A 1 90 ? 5.663 -5.372 5.571 1.00 91.19 90 CYS A O 1
ATOM 709 N N . LEU A 1 91 ? 5.589 -5.537 3.325 1.00 92.81 91 LEU A N 1
ATOM 710 C CA . LEU A 1 91 ? 4.135 -5.458 3.211 1.00 92.81 91 LEU A CA 1
ATOM 711 C C . LEU A 1 91 ? 3.446 -6.695 3.801 1.00 92.81 91 LEU A C 1
ATOM 713 O O . LEU A 1 91 ? 2.391 -6.559 4.408 1.00 92.81 91 LEU A O 1
ATOM 717 N N . PHE A 1 92 ? 4.054 -7.882 3.702 1.00 93.69 92 PHE A N 1
ATOM 718 C CA . PHE A 1 92 ? 3.568 -9.093 4.371 1.00 93.69 92 PHE A CA 1
ATOM 719 C C . PHE A 1 92 ? 3.513 -8.925 5.891 1.00 93.69 92 PHE A C 1
ATOM 721 O O . PHE A 1 92 ? 2.485 -9.205 6.507 1.00 93.69 92 PHE A O 1
ATOM 728 N N . CYS A 1 93 ? 4.582 -8.404 6.495 1.00 92.31 93 CYS A N 1
ATOM 729 C CA . CYS A 1 93 ? 4.603 -8.118 7.929 1.00 92.31 93 CYS A CA 1
ATOM 730 C C . CYS A 1 93 ? 3.506 -7.116 8.321 1.00 92.31 93 CYS A C 1
ATOM 732 O O . CYS A 1 93 ? 2.798 -7.347 9.301 1.00 92.31 93 CYS A O 1
ATOM 734 N N . ALA A 1 94 ? 3.324 -6.057 7.524 1.00 91.81 94 ALA A N 1
ATOM 735 C CA . ALA A 1 94 ? 2.256 -5.082 7.730 1.00 91.81 94 ALA A CA 1
ATOM 736 C C . ALA A 1 94 ? 0.856 -5.713 7.583 1.00 91.81 94 ALA A C 1
ATOM 738 O O . ALA A 1 94 ? -0.038 -5.464 8.386 1.00 91.81 94 ALA A O 1
ATOM 739 N N . ALA A 1 95 ? 0.646 -6.582 6.593 1.00 92.12 95 ALA A N 1
ATOM 740 C CA . ALA A 1 95 ? -0.636 -7.250 6.370 1.00 92.12 95 ALA A CA 1
ATOM 741 C C . ALA A 1 95 ? -1.024 -8.160 7.547 1.00 92.12 95 ALA A C 1
ATOM 743 O O . ALA A 1 95 ? -2.188 -8.170 7.959 1.00 92.12 95 ALA A O 1
ATOM 744 N N . VAL A 1 96 ? -0.052 -8.877 8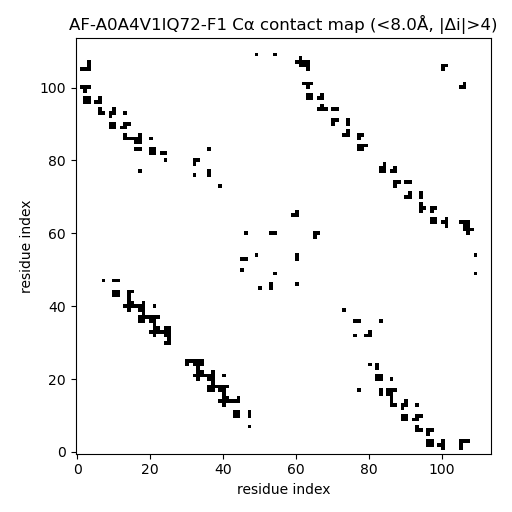.124 1.00 93.38 96 VAL A N 1
ATOM 745 C CA . VAL A 1 96 ? -0.247 -9.713 9.319 1.00 93.38 96 VAL A CA 1
ATOM 746 C C . VAL A 1 96 ? -0.567 -8.860 10.546 1.00 93.38 96 VAL A C 1
ATOM 748 O O . VAL A 1 96 ? -1.428 -9.236 11.343 1.00 93.38 96 VAL A O 1
ATOM 751 N N . THR A 1 97 ? 0.074 -7.702 10.706 1.00 91.25 97 THR A N 1
ATOM 752 C CA . THR A 1 97 ? -0.207 -6.809 11.839 1.00 91.25 97 THR A CA 1
ATOM 753 C C . THR A 1 97 ? -1.567 -6.130 11.704 1.00 91.25 97 THR A C 1
ATOM 755 O O . THR A 1 97 ? -2.284 -6.050 12.700 1.00 91.25 97 THR A O 1
ATOM 758 N N . TYR A 1 98 ? -2.008 -5.790 10.487 1.00 89.50 98 TYR A N 1
ATOM 759 C CA . TYR A 1 98 ? -3.400 -5.392 10.233 1.00 89.50 98 TYR A CA 1
ATOM 760 C C . TYR A 1 98 ? -4.403 -6.492 10.540 1.00 89.50 98 TYR A C 1
ATOM 762 O O . TYR A 1 98 ? -5.448 -6.220 11.124 1.00 89.50 98 TYR A O 1
ATOM 770 N N . LEU A 1 99 ? -4.097 -7.738 10.176 1.00 90.75 99 LEU A N 1
ATOM 771 C CA . LEU A 1 99 ? -4.958 -8.872 10.498 1.00 90.75 99 LEU A CA 1
ATOM 772 C C . LEU A 1 99 ? -5.050 -9.063 12.016 1.00 90.75 99 LEU A C 1
ATOM 774 O O . LEU A 1 99 ? -6.129 -9.316 12.548 1.00 90.75 99 LEU A O 1
ATOM 778 N N . ARG A 1 100 ? -3.938 -8.874 12.736 1.00 89.88 100 ARG A N 1
ATOM 779 C CA . ARG A 1 100 ? -3.936 -8.905 14.200 1.00 89.88 100 ARG A CA 1
ATOM 780 C C . ARG A 1 100 ? -4.774 -7.776 14.803 1.00 89.88 100 ARG A C 1
ATOM 782 O O . ARG A 1 100 ? -5.546 -8.049 15.719 1.00 89.88 100 ARG A O 1
ATOM 789 N N . ALA A 1 101 ? -4.662 -6.555 14.278 1.00 88.44 101 ALA A N 1
ATOM 790 C CA . ALA A 1 101 ? -5.492 -5.421 14.688 1.00 88.44 101 ALA A CA 1
ATOM 791 C C . ALA A 1 101 ? -6.988 -5.704 14.446 1.00 88.44 101 ALA A C 1
ATOM 793 O O . ALA A 1 101 ? -7.825 -5.444 15.309 1.00 88.44 101 ALA A O 1
ATOM 794 N N . ALA A 1 102 ? -7.315 -6.334 13.314 1.00 88.19 102 ALA A N 1
ATOM 795 C CA . ALA A 1 102 ? -8.677 -6.716 12.956 1.00 88.19 102 ALA A CA 1
ATOM 796 C C . ALA A 1 102 ? -9.271 -7.784 13.898 1.00 88.19 102 ALA A C 1
ATOM 798 O O . ALA A 1 102 ? -10.437 -7.687 14.281 1.00 88.19 102 ALA A O 1
ATOM 799 N N . ILE A 1 103 ? -8.475 -8.778 14.319 1.00 89.38 103 ILE A N 1
ATOM 800 C CA . ILE A 1 103 ? -8.897 -9.790 15.310 1.00 89.38 103 ILE A CA 1
ATOM 801 C C . ILE A 1 103 ? -9.156 -9.150 16.680 1.00 89.38 103 ILE A C 1
ATOM 803 O O . ILE A 1 103 ? -10.060 -9.578 17.394 1.00 89.38 103 ILE A O 1
ATOM 807 N N . ASN A 1 104 ? -8.401 -8.112 17.043 1.00 87.38 104 ASN A N 1
ATOM 808 C CA . ASN A 1 104 ? -8.624 -7.368 18.284 1.00 87.38 104 ASN A CA 1
ATOM 809 C C . ASN A 1 104 ? -9.850 -6.435 18.228 1.00 87.38 104 ASN A C 1
ATOM 811 O O . ASN A 1 104 ? -10.185 -5.832 19.246 1.00 87.38 104 ASN A O 1
ATOM 815 N N . GLY A 1 105 ? -10.514 -6.300 17.073 1.00 84.44 105 GLY A N 1
ATOM 816 C CA . GLY A 1 105 ? -11.649 -5.391 16.896 1.00 84.44 105 GLY A CA 1
ATOM 817 C C . GLY A 1 105 ? -11.255 -3.912 16.891 1.00 84.44 105 GLY A C 1
ATOM 818 O O . GLY A 1 105 ? -12.081 -3.058 17.207 1.00 84.44 105 GLY A O 1
ATOM 819 N N . GLU A 1 106 ? -9.995 -3.601 16.573 1.00 83.94 106 GLU A N 1
ATOM 820 C CA . GLU A 1 106 ? -9.564 -2.219 16.375 1.00 83.94 106 GLU A CA 1
ATOM 821 C C . GLU A 1 106 ? -10.177 -1.680 15.073 1.00 83.94 106 GLU A C 1
ATOM 823 O O . GLU A 1 106 ? -10.355 -2.415 14.101 1.00 83.94 106 GLU A O 1
ATOM 828 N N . GLU A 1 107 ? -10.478 -0.384 15.033 1.00 79.56 107 GLU A N 1
ATOM 829 C CA . GLU A 1 107 ? -10.956 0.298 13.829 1.00 79.56 107 GLU A CA 1
ATOM 830 C C . GLU A 1 107 ? -10.174 1.588 13.620 1.00 79.56 107 GLU A C 1
ATOM 832 O O . GLU A 1 107 ? -9.846 2.300 14.576 1.00 79.56 107 GLU A O 1
ATOM 837 N N . TRP A 1 108 ? -9.909 1.917 12.356 1.00 73.00 108 TRP A N 1
ATOM 838 C CA . TRP A 1 108 ? -9.240 3.165 12.021 1.00 73.00 108 TRP A CA 1
ATOM 839 C C . TRP A 1 108 ? -10.191 4.338 12.245 1.00 73.00 108 TRP A C 1
ATOM 841 O O . TRP A 1 108 ? -11.270 4.409 11.642 1.00 73.00 108 TRP A O 1
ATOM 851 N N . LYS A 1 109 ? -9.771 5.283 13.089 1.00 70.12 109 LYS A N 1
ATOM 852 C CA . LYS A 1 109 ? -10.490 6.534 13.338 1.00 70.12 109 LYS A CA 1
ATOM 853 C C . LYS A 1 109 ? -9.730 7.683 12.676 1.00 70.12 109 LYS A C 1
ATOM 855 O O . LYS A 1 109 ? -8.552 7.867 12.982 1.00 70.12 109 LYS A O 1
ATOM 860 N N . PRO A 1 110 ? -10.374 8.492 11.817 1.00 64.06 110 PRO A N 1
ATOM 861 C CA . PRO A 1 110 ? -9.715 9.656 11.249 1.00 64.06 110 PRO A CA 1
ATOM 862 C C . PRO A 1 110 ? -9.308 10.631 12.364 1.00 64.06 110 PRO A C 1
ATOM 864 O O . PRO A 1 110 ? -10.066 10.806 13.328 1.00 64.06 110 PRO A O 1
ATOM 867 N N . PRO A 1 111 ? -8.148 11.305 12.248 1.00 62.72 111 PRO A N 1
ATOM 868 C CA . PRO A 1 111 ? -7.801 12.375 13.171 1.00 62.72 111 PRO A CA 1
ATOM 869 C C . PRO A 1 111 ? -8.893 13.449 13.103 1.00 62.72 111 PRO A C 1
ATOM 871 O O . PRO A 1 111 ? -9.239 13.925 12.018 1.00 62.72 111 PRO A O 1
ATOM 874 N N . LYS A 1 112 ? -9.470 13.812 14.257 1.00 53.59 112 LYS A N 1
ATOM 875 C CA . LYS A 1 112 ? -10.432 14.918 14.337 1.00 53.59 112 LYS A CA 1
ATOM 876 C C . LYS A 1 112 ? -9.756 16.164 13.761 1.00 53.59 112 LYS A C 1
ATOM 878 O O . LYS A 1 112 ? -8.673 16.524 14.216 1.00 53.59 112 LYS A O 1
ATOM 883 N N . LYS A 1 113 ? -10.378 16.809 12.767 1.00 52.72 113 LYS A N 1
ATOM 884 C CA . LYS A 1 113 ? -9.995 18.170 12.375 1.00 52.72 113 LYS A CA 1
ATOM 885 C C . LYS A 1 113 ? -10.263 19.057 13.593 1.00 52.72 113 LYS A C 1
ATOM 887 O O . LYS A 1 113 ? -11.425 19.231 13.954 1.00 52.72 113 LYS A O 1
ATOM 892 N N . GLY A 1 114 ? -9.195 19.458 14.280 1.00 42.81 114 GLY A N 1
ATOM 893 C CA . GLY A 1 114 ? -9.240 20.507 15.298 1.00 42.81 114 GLY A CA 1
ATOM 894 C C . GLY A 1 114 ? -9.497 21.866 14.672 1.00 42.81 114 GLY A C 1
ATOM 895 O O . GLY A 1 114 ? -9.257 21.998 13.448 1.00 42.81 114 GLY A O 1
#

Foldseek 3Di:
DALLVVLLVLLLVLLVQLLVLLCVCCVDPPNVLSVVSNVVSVVSNPLSDPDPVNVVVPPQSFQLVNVLVVLVVVLVSQVVGPSSNVSSVSSPVSSVSSVVNNVVVHTDDPDPPD

Mean predicted aligned error: 5.84 Å

Radius of gyration: 14.19 Å; Cα contacts (8 Å, |Δi|>4): 169; chains: 1; bounding box: 31×32×42 Å

Sequence (114 aa):
FDWEPWANQQAYCAGFFILTGGIIGCFYPNQIFGFVNIGLGLLIMGFEKPIPPFTLLGPLSSNFYFRSFFYFVAIAATMFQACTMTGGLCLFCAAVTYLRAAINGEEWKPPKKG